Protein AF-A0A920BZ05-F1 (afdb_monomer_lite)

Foldseek 3Di:
DDPPPVPQPPVLVVQLVVLVVVLVVVVVVLVVCVVVDDPVVSVVSNVVSVVVSVVSNVVSVCCVVPVVVVVVVVVVVVVVVVVCCVVCVVPPPD

Secondary structure (DSSP, 8-state):
---------HHHHHHHHHHHHHHHHHHHHHHHGGGGS-HHHHHHHHHHHHHHHHHHHHHHHHIIIIIHHHHHHHHHHHHHHHHHHHHHTTT---

pLDDT: mean 74.0, std 17.45, range [32.94, 94.62]

Radius of gyration: 23.06 Å; chains: 1; bounding box: 42×27×77 Å

Sequence (94 aa):
MNLQHAEMSFKEIKLYLLGIVVIISLFLLSIIFGDFTTALLLLQYRLTMLVVGTVYFVGVYLYYTRISKISAAMMQDRMNDVIVILLNGKEYRR

Structure (mmCIF, N/CA/C/O backbone):
data_AF-A0A920BZ05-F1
#
_entry.id   AF-A0A920BZ05-F1
#
loop_
_atom_site.group_PDB
_atom_site.id
_atom_site.type_symbol
_atom_site.label_atom_id
_atom_site.label_alt_id
_atom_site.label_comp_id
_atom_site.label_asym_id
_atom_site.label_entity_id
_atom_site.label_seq_id
_atom_site.pdbx_PDB_ins_code
_atom_site.Cartn_x
_atom_site.Cartn_y
_atom_site.Cartn_z
_atom_site.occupancy
_atom_site.B_iso_or_equiv
_atom_site.auth_seq_id
_atom_site.auth_comp_id
_atom_site.auth_asym_id
_atom_site.auth_atom_id
_atom_site.pdbx_PDB_model_num
ATOM 1 N N . MET A 1 1 ? 25.363 -18.145 -3.268 1.00 43.38 1 MET A N 1
ATOM 2 C CA . MET A 1 1 ? 25.965 -16.804 -3.142 1.00 43.38 1 MET A CA 1
ATOM 3 C C . MET A 1 1 ? 25.696 -16.053 -4.437 1.00 43.38 1 MET A C 1
ATOM 5 O O . MET A 1 1 ? 26.311 -16.376 -5.438 1.00 43.38 1 MET A O 1
ATOM 9 N N . ASN A 1 2 ? 24.690 -15.176 -4.449 1.00 32.94 2 ASN A N 1
ATOM 10 C CA . ASN A 1 2 ? 24.685 -13.946 -5.246 1.00 32.94 2 ASN A CA 1
ATOM 11 C C . ASN A 1 2 ? 23.427 -13.157 -4.886 1.00 32.94 2 ASN A C 1
ATOM 13 O O . ASN A 1 2 ? 22.338 -1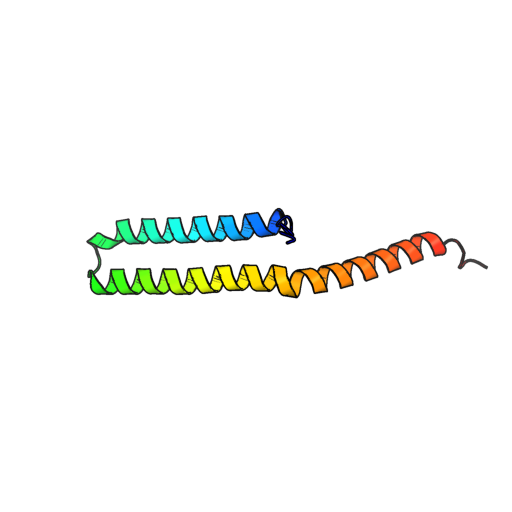3.392 -5.407 1.00 32.94 2 ASN A O 1
ATOM 17 N N . LEU A 1 3 ? 23.608 -12.263 -3.916 1.00 42.56 3 LEU A N 1
ATOM 18 C CA . LEU A 1 3 ? 22.704 -11.168 -3.611 1.00 42.56 3 LEU A CA 1
ATOM 19 C C . LEU A 1 3 ? 22.679 -10.256 -4.839 1.00 42.56 3 LEU A C 1
ATOM 21 O O . LEU A 1 3 ? 23.432 -9.292 -4.928 1.00 42.56 3 LEU A O 1
ATOM 25 N N . GLN A 1 4 ? 21.827 -10.577 -5.812 1.00 40.12 4 GLN A N 1
ATOM 26 C CA . GLN A 1 4 ? 21.338 -9.552 -6.717 1.00 40.12 4 GLN A CA 1
ATOM 27 C C . GLN A 1 4 ? 20.430 -8.658 -5.879 1.00 40.12 4 GLN A C 1
ATOM 29 O O . GLN A 1 4 ? 19.224 -8.879 -5.781 1.00 40.12 4 GLN A O 1
ATOM 34 N N . HIS A 1 5 ? 21.031 -7.658 -5.236 1.00 45.47 5 HIS A N 1
ATOM 35 C CA . HIS A 1 5 ? 20.327 -6.424 -4.944 1.00 45.47 5 HIS A CA 1
ATOM 36 C C . HIS A 1 5 ? 19.911 -5.862 -6.302 1.00 45.47 5 HIS A C 1
ATOM 38 O O . HIS A 1 5 ? 20.654 -5.118 -6.932 1.00 45.47 5 HIS A O 1
ATOM 44 N N . ALA A 1 6 ? 18.768 -6.325 -6.812 1.00 57.97 6 ALA A N 1
ATOM 45 C CA . ALA A 1 6 ? 18.102 -5.666 -7.913 1.00 57.97 6 ALA A CA 1
ATOM 46 C C . ALA A 1 6 ? 17.840 -4.247 -7.414 1.00 57.97 6 ALA A C 1
ATOM 48 O O . ALA A 1 6 ? 17.049 -4.062 -6.488 1.00 57.97 6 ALA A O 1
ATOM 49 N N . GLU A 1 7 ? 18.597 -3.280 -7.930 1.00 63.09 7 GLU A N 1
ATOM 50 C CA . GLU A 1 7 ? 18.393 -1.875 -7.613 1.00 63.09 7 GLU A CA 1
ATOM 51 C C . GLU A 1 7 ? 16.919 -1.558 -7.875 1.00 63.09 7 GLU A C 1
ATOM 53 O O . GLU A 1 7 ? 16.445 -1.637 -9.012 1.00 63.09 7 GLU A O 1
ATOM 58 N N . MET A 1 8 ? 16.165 -1.286 -6.804 1.00 65.88 8 MET A N 1
ATOM 59 C CA . MET A 1 8 ? 14.758 -0.924 -6.937 1.00 65.88 8 MET A CA 1
ATOM 60 C C . MET A 1 8 ? 14.673 0.353 -7.758 1.00 65.88 8 MET A C 1
ATOM 62 O O . MET A 1 8 ? 15.377 1.333 -7.496 1.00 65.88 8 MET A O 1
ATOM 66 N N . SER A 1 9 ? 13.776 0.362 -8.741 1.00 78.31 9 SER A N 1
ATOM 67 C CA . SER A 1 9 ? 13.562 1.560 -9.544 1.00 78.31 9 SER A CA 1
ATOM 68 C C . SER A 1 9 ? 13.116 2.713 -8.644 1.00 78.31 9 SER A C 1
ATOM 70 O O . SER A 1 9 ? 12.311 2.535 -7.731 1.00 78.31 9 SER A O 1
ATOM 72 N N . PHE A 1 10 ? 13.545 3.939 -8.941 1.00 78.94 10 PHE A N 1
ATOM 73 C CA . PHE A 1 10 ? 13.114 5.123 -8.190 1.00 78.94 10 PHE A CA 1
ATOM 74 C C . PHE A 1 10 ? 11.578 5.270 -8.131 1.00 78.94 10 PHE A C 1
ATOM 76 O O . PHE A 1 10 ? 11.026 5.789 -7.161 1.00 78.94 10 PHE A O 1
ATOM 83 N N . LYS A 1 11 ? 10.866 4.778 -9.156 1.00 79.00 11 LYS A N 1
ATOM 84 C CA . LYS A 1 11 ? 9.395 4.731 -9.181 1.00 79.00 11 LYS A CA 1
ATOM 85 C C . LYS A 1 11 ? 8.819 3.683 -8.224 1.00 79.00 11 LYS A C 1
ATOM 87 O O . LYS A 1 11 ? 7.798 3.945 -7.594 1.00 79.00 11 LYS A O 1
ATOM 92 N N . GLU A 1 12 ? 9.476 2.534 -8.100 1.00 79.19 12 GLU A N 1
ATOM 93 C CA . GLU A 1 12 ? 9.106 1.467 -7.169 1.00 79.19 12 GLU A CA 1
ATOM 94 C C . GLU A 1 12 ? 9.247 1.953 -5.723 1.00 79.19 12 GLU A C 1
ATOM 96 O O . GLU A 1 12 ? 8.287 1.898 -4.955 1.00 79.19 12 GLU A O 1
ATOM 101 N N . ILE A 1 13 ? 10.390 2.560 -5.390 1.00 86.00 13 ILE A N 1
ATOM 102 C CA . ILE A 1 13 ? 10.653 3.136 -4.063 1.00 86.00 13 ILE A CA 1
ATOM 103 C C . ILE A 1 13 ? 9.585 4.171 -3.691 1.00 86.00 13 ILE A C 1
ATOM 105 O O . ILE A 1 13 ? 9.064 4.150 -2.578 1.00 86.00 13 ILE A O 1
ATOM 109 N N . LYS A 1 14 ? 9.205 5.053 -4.626 1.00 87.50 14 LYS A N 1
ATOM 110 C CA . LYS A 1 14 ? 8.146 6.048 -4.393 1.00 87.50 14 LYS A CA 1
ATOM 111 C C . LYS A 1 14 ? 6.790 5.417 -4.074 1.00 87.50 14 LYS A C 1
ATOM 113 O O . LYS A 1 14 ? 6.087 5.930 -3.210 1.00 87.50 14 LYS A O 1
ATOM 118 N N . LEU A 1 15 ? 6.419 4.327 -4.746 1.00 88.44 15 LEU A N 1
ATOM 119 C CA . LEU A 1 15 ? 5.155 3.623 -4.497 1.00 88.44 15 LEU A CA 1
ATOM 120 C C . LEU A 1 15 ? 5.138 2.938 -3.128 1.00 88.44 15 LEU A C 1
ATOM 122 O O . LEU A 1 15 ? 4.117 2.988 -2.438 1.00 88.44 15 LEU A O 1
ATOM 126 N N . TYR A 1 16 ? 6.267 2.358 -2.711 1.00 88.75 16 TYR A N 1
ATOM 127 C CA . TYR A 1 16 ? 6.426 1.843 -1.350 1.00 88.75 16 TYR A CA 1
ATOM 128 C C . TYR A 1 16 ? 6.330 2.966 -0.312 1.00 88.75 16 TYR A C 1
ATOM 130 O O . TYR A 1 16 ? 5.572 2.845 0.649 1.00 88.75 16 TYR A O 1
ATOM 138 N N . LEU A 1 17 ? 7.032 4.083 -0.531 1.00 91.25 17 LEU A N 1
ATOM 139 C CA . LEU A 1 17 ? 7.013 5.238 0.368 1.00 91.25 17 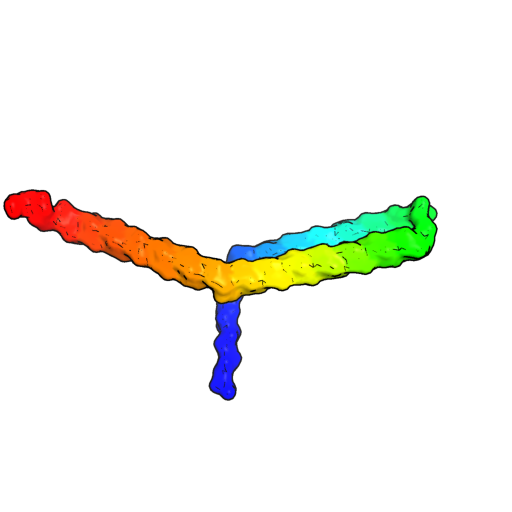LEU A CA 1
ATOM 140 C C . LEU A 1 17 ? 5.600 5.821 0.514 1.00 91.25 17 LEU A C 1
ATOM 142 O O . LEU A 1 17 ? 5.164 6.112 1.623 1.00 91.25 17 LEU A O 1
ATOM 146 N N . LEU A 1 18 ? 4.864 5.945 -0.593 1.00 91.56 18 LEU A N 1
ATOM 147 C CA . LEU A 1 18 ? 3.480 6.414 -0.588 1.00 91.56 18 LEU A CA 1
ATOM 148 C C . LEU A 1 18 ? 2.578 5.492 0.243 1.00 91.56 18 LEU A C 1
ATOM 150 O O . LEU A 1 18 ? 1.801 5.981 1.058 1.00 91.56 18 LEU A O 1
ATOM 154 N N . GLY A 1 19 ? 2.730 4.171 0.102 1.00 88.19 19 GLY A N 1
ATOM 155 C CA . GLY A 1 19 ? 2.006 3.200 0.928 1.00 88.19 19 GLY A CA 1
ATOM 156 C C . GLY A 1 19 ? 2.293 3.367 2.422 1.00 88.19 19 GLY A C 1
ATOM 157 O O . GLY A 1 19 ? 1.367 3.375 3.231 1.00 88.19 19 GLY A O 1
ATOM 158 N N . ILE A 1 20 ? 3.564 3.573 2.788 1.00 91.31 20 ILE A N 1
ATOM 159 C CA . ILE A 1 20 ? 3.975 3.824 4.178 1.00 91.31 20 ILE A CA 1
ATOM 160 C C . ILE A 1 20 ? 3.314 5.096 4.716 1.00 91.31 20 ILE A C 1
ATOM 162 O O . ILE A 1 20 ? 2.717 5.062 5.791 1.00 91.31 20 ILE A O 1
ATOM 166 N N . VAL A 1 21 ? 3.376 6.200 3.966 1.00 93.62 21 VAL A N 1
ATOM 167 C CA . VAL A 1 21 ? 2.768 7.477 4.370 1.00 93.62 21 VAL A CA 1
ATOM 168 C C . VAL A 1 21 ? 1.267 7.310 4.604 1.00 93.62 21 VAL A C 1
ATOM 170 O O . VAL A 1 21 ? 0.774 7.717 5.652 1.00 93.62 21 VAL A O 1
ATOM 173 N N . VAL A 1 22 ? 0.552 6.648 3.689 1.00 91.69 22 VAL A N 1
ATOM 174 C CA . VAL A 1 22 ? -0.897 6.421 3.815 1.00 91.69 22 VAL A CA 1
ATOM 175 C C . VAL A 1 22 ? -1.234 5.597 5.059 1.00 91.69 22 VAL A C 1
ATOM 177 O O . VAL A 1 22 ? -2.125 5.982 5.816 1.00 91.69 22 VAL A O 1
ATOM 180 N N . ILE A 1 23 ? -0.518 4.497 5.315 1.00 91.31 23 ILE A N 1
ATOM 181 C CA . ILE A 1 23 ? -0.765 3.653 6.496 1.00 91.31 23 ILE A CA 1
ATOM 182 C C . ILE A 1 23 ? -0.497 4.428 7.787 1.00 91.31 23 ILE A C 1
ATOM 184 O O . ILE A 1 23 ? -1.304 4.360 8.711 1.00 91.31 23 ILE A O 1
ATOM 188 N N . ILE A 1 24 ? 0.595 5.194 7.851 1.00 92.50 24 ILE A N 1
ATOM 189 C CA . ILE A 1 24 ? 0.916 6.020 9.021 1.00 92.50 24 ILE A CA 1
ATOM 190 C C . ILE A 1 24 ? -0.174 7.070 9.249 1.00 92.50 24 ILE A C 1
ATOM 192 O O . ILE A 1 24 ? -0.649 7.219 10.374 1.00 92.50 24 ILE A O 1
ATOM 196 N N . SER A 1 25 ? -0.618 7.766 8.200 1.00 91.56 25 SER A N 1
ATOM 197 C CA . SER A 1 25 ? -1.693 8.756 8.303 1.00 91.56 25 SER A CA 1
ATOM 198 C C . SER A 1 25 ? -2.999 8.134 8.799 1.00 91.56 25 SER A C 1
ATOM 200 O O . SER A 1 25 ? -3.627 8.676 9.706 1.00 91.56 25 SER A O 1
ATOM 202 N N . LEU A 1 26 ? -3.393 6.975 8.266 1.00 89.31 26 LEU A N 1
ATOM 203 C CA . LEU A 1 26 ? -4.598 6.272 8.712 1.00 89.31 26 LEU A CA 1
ATOM 204 C C . LEU A 1 26 ? -4.471 5.755 10.151 1.00 89.31 26 LEU A C 1
ATOM 206 O O . LEU A 1 26 ? -5.440 5.793 10.911 1.00 89.31 26 LEU A O 1
ATOM 210 N N . PHE A 1 27 ? -3.278 5.317 10.554 1.00 88.81 27 PHE A N 1
ATOM 211 C CA . PHE A 1 27 ? -3.014 4.902 11.926 1.00 88.81 27 PHE A CA 1
ATOM 212 C C . PHE A 1 27 ? -3.131 6.079 12.901 1.00 88.81 27 PHE A C 1
ATOM 214 O O . PHE A 1 27 ? -3.806 5.950 13.922 1.00 88.81 27 PHE A O 1
ATOM 221 N N . LEU A 1 28 ? -2.556 7.238 12.565 1.00 90.88 28 LEU A N 1
ATOM 222 C CA . LEU A 1 28 ? -2.687 8.469 13.350 1.00 90.88 28 LEU A CA 1
ATOM 223 C C . LEU A 1 28 ? -4.147 8.914 13.467 1.00 90.88 28 LEU A C 1
ATOM 225 O O . LEU A 1 28 ? -4.602 9.217 14.568 1.00 90.88 28 LEU A O 1
ATOM 229 N N . LEU A 1 29 ? -4.906 8.871 12.369 1.00 88.44 29 LEU A N 1
ATOM 230 C CA . LEU A 1 29 ? -6.345 9.133 12.402 1.00 88.44 29 LEU A CA 1
ATOM 231 C C . LEU A 1 29 ? -7.060 8.159 13.345 1.00 88.44 29 LEU A C 1
ATOM 233 O O . LEU A 1 29 ? -7.878 8.587 14.151 1.00 88.44 29 LEU A O 1
ATOM 237 N N . SER A 1 30 ? -6.705 6.871 13.325 1.00 86.81 30 SER A N 1
ATOM 238 C CA . SER A 1 30 ? -7.297 5.899 14.253 1.00 86.81 30 SER A CA 1
ATOM 239 C C . SER A 1 30 ? -7.017 6.223 15.723 1.00 86.81 30 SER A C 1
ATOM 241 O O . SER A 1 30 ? -7.839 5.913 16.573 1.00 86.81 30 SER A O 1
ATOM 243 N N . ILE A 1 31 ? -5.879 6.846 16.048 1.00 85.75 31 ILE A N 1
ATOM 244 C CA . ILE A 1 31 ? -5.585 7.283 17.419 1.00 85.75 31 ILE A CA 1
ATOM 245 C C . ILE A 1 31 ? -6.493 8.455 17.798 1.00 85.75 31 ILE A C 1
ATOM 247 O O . ILE A 1 31 ? -7.110 8.415 18.854 1.00 85.75 31 ILE A O 1
ATOM 251 N N . ILE A 1 32 ? -6.630 9.450 16.917 1.00 85.62 32 ILE A N 1
ATOM 252 C CA . ILE A 1 32 ? -7.456 10.645 17.157 1.00 85.62 32 ILE A CA 1
ATOM 253 C C . ILE A 1 32 ? -8.938 10.277 17.332 1.00 85.62 32 ILE A C 1
ATOM 255 O O . ILE A 1 32 ? -9.613 10.805 18.208 1.00 85.62 32 ILE A O 1
ATOM 259 N N . PHE A 1 33 ? -9.449 9.350 16.519 1.00 80.06 33 PHE A N 1
ATOM 260 C CA . PHE A 1 33 ? -10.839 8.886 16.596 1.00 80.06 33 PHE A CA 1
ATOM 261 C C . PHE A 1 33 ? -11.058 7.741 17.601 1.00 80.06 33 PHE A C 1
ATOM 263 O O . PHE A 1 33 ? -12.187 7.269 17.766 1.00 80.06 33 PHE A O 1
ATOM 270 N N . GLY A 1 34 ? -9.998 7.297 18.286 1.00 75.25 34 GLY A N 1
ATOM 271 C CA . GLY A 1 34 ? -10.056 6.221 19.273 1.00 75.25 34 GLY A CA 1
ATOM 272 C C . GLY A 1 34 ? -10.949 6.554 20.466 1.00 75.25 34 GLY A C 1
ATOM 273 O O . GLY A 1 34 ? -11.654 5.676 20.949 1.00 75.25 34 GLY A O 1
ATOM 274 N N . ASP A 1 35 ? -11.004 7.826 20.863 1.00 72.50 35 ASP A N 1
ATOM 275 C CA . ASP A 1 35 ? -11.812 8.279 22.003 1.00 72.50 35 ASP A CA 1
ATOM 276 C C . ASP A 1 35 ? -13.325 8.268 21.717 1.00 7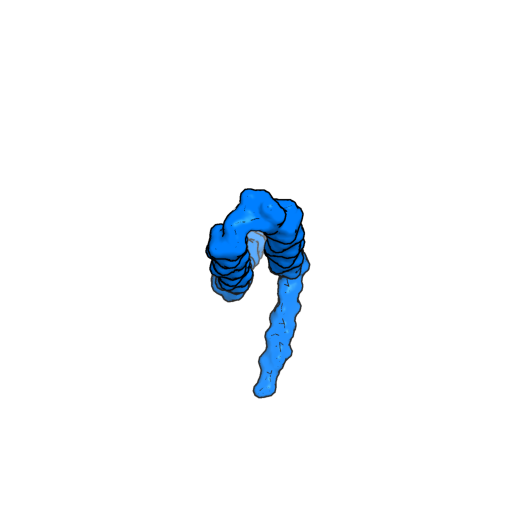2.50 35 ASP A C 1
ATOM 278 O O . ASP A 1 35 ? -14.137 8.203 22.638 1.00 72.50 35 ASP A O 1
ATOM 282 N N . PHE A 1 36 ? -13.722 8.291 20.439 1.00 75.69 36 PHE A N 1
ATOM 283 C CA . PHE A 1 36 ? -15.127 8.327 20.014 1.00 75.69 36 PHE A CA 1
ATOM 284 C C . PHE A 1 36 ? -15.702 6.947 19.674 1.00 75.69 36 PHE A C 1
ATOM 286 O O . PHE A 1 36 ? -16.886 6.832 19.356 1.00 75.69 36 PHE A O 1
ATOM 293 N N . THR A 1 37 ? -14.882 5.893 19.698 1.00 80.06 37 THR A N 1
ATOM 294 C CA . THR A 1 37 ? -15.269 4.556 19.235 1.00 80.06 37 THR A CA 1
ATOM 295 C C . THR A 1 37 ? -15.008 3.484 20.286 1.00 80.06 37 THR A C 1
ATOM 297 O O . THR A 1 37 ? -14.141 3.596 21.146 1.00 80.06 37 THR A O 1
ATOM 300 N N . THR A 1 38 ? -15.784 2.400 20.240 1.00 84.94 38 THR A N 1
ATOM 301 C CA . THR A 1 38 ? -15.585 1.261 21.141 1.00 84.94 38 THR A CA 1
ATOM 302 C C . THR A 1 38 ? -14.276 0.548 20.796 1.00 84.94 38 THR A C 1
ATOM 304 O O . THR A 1 38 ? -13.984 0.326 19.619 1.00 84.94 38 THR A O 1
ATOM 307 N N . ALA A 1 39 ? -13.526 0.099 21.808 1.00 83.75 39 ALA A N 1
ATOM 308 C CA . ALA A 1 39 ? -12.230 -0.568 21.626 1.00 83.75 39 ALA A CA 1
ATOM 309 C C . ALA A 1 39 ? -12.267 -1.740 20.619 1.00 83.75 39 ALA A C 1
ATOM 311 O O . ALA A 1 39 ? -11.304 -1.965 19.885 1.00 83.75 39 ALA A O 1
ATOM 312 N N . LEU A 1 40 ? -13.397 -2.453 20.541 1.00 86.31 40 LEU A N 1
ATOM 313 C CA . LEU A 1 40 ? -13.606 -3.551 19.596 1.00 86.31 40 LEU A CA 1
ATOM 314 C C . LEU A 1 40 ? -13.623 -3.086 18.128 1.00 86.31 40 LEU A C 1
ATOM 316 O O . LEU A 1 40 ? -12.975 -3.699 17.281 1.00 86.31 40 LEU A O 1
ATOM 320 N N . LEU A 1 41 ? -14.332 -1.994 17.826 1.00 85.94 41 LEU A N 1
ATOM 321 C CA . LEU A 1 41 ? -14.406 -1.430 16.473 1.00 85.94 41 LEU A CA 1
ATOM 322 C C . LEU A 1 41 ? -13.056 -0.852 16.048 1.00 85.94 41 LEU A C 1
ATOM 324 O O . LEU A 1 41 ? -12.630 -1.034 14.908 1.00 85.94 41 LEU A O 1
ATOM 328 N N . LEU A 1 42 ? -12.341 -0.228 16.985 1.00 86.88 42 LEU A N 1
ATOM 329 C CA . LEU A 1 42 ? -11.002 0.296 16.741 1.00 86.88 42 LEU A CA 1
ATOM 330 C C . LEU A 1 42 ? -10.010 -0.820 16.377 1.00 86.88 42 LEU A C 1
ATOM 332 O O . LEU A 1 42 ? -9.200 -0.668 15.459 1.00 86.88 42 LEU A O 1
ATOM 336 N N . LEU A 1 43 ? -10.092 -1.962 17.068 1.00 87.88 43 LEU A N 1
ATOM 337 C CA . LEU A 1 43 ? -9.280 -3.139 16.769 1.00 87.88 43 LEU A CA 1
ATOM 338 C C . LEU A 1 43 ? -9.598 -3.703 15.378 1.00 87.88 43 LEU A C 1
ATOM 340 O O . LEU A 1 43 ? -8.675 -3.968 14.608 1.00 87.88 43 LEU A O 1
ATOM 344 N N . GLN A 1 44 ? -10.884 -3.849 15.040 1.00 89.69 44 GLN A N 1
ATOM 345 C CA . GLN A 1 44 ? -11.311 -4.314 13.716 1.00 89.69 44 GLN A CA 1
ATOM 346 C C . GLN A 1 44 ? -10.794 -3.392 12.610 1.00 89.69 44 GLN A C 1
ATOM 348 O O . GLN A 1 44 ? -10.210 -3.875 11.643 1.00 89.69 44 GLN A O 1
ATOM 353 N N . TYR A 1 45 ? -10.912 -2.074 12.790 1.00 89.19 45 TYR A N 1
ATOM 354 C CA . TYR A 1 45 ? -10.414 -1.089 11.835 1.00 89.19 45 TYR A CA 1
ATOM 355 C C . TYR A 1 45 ? -8.896 -1.215 11.619 1.00 89.19 45 TYR A C 1
ATOM 357 O O . TYR A 1 45 ? -8.420 -1.273 10.482 1.00 89.19 45 TYR A O 1
ATOM 365 N N . ARG A 1 46 ? -8.117 -1.351 12.700 1.00 88.38 46 ARG A N 1
ATOM 366 C CA . ARG A 1 46 ? -6.659 -1.552 12.623 1.00 88.38 46 ARG A CA 1
ATOM 367 C C . ARG A 1 46 ? -6.279 -2.854 11.923 1.00 88.38 46 ARG A C 1
ATOM 369 O O . ARG A 1 46 ? -5.378 -2.846 11.088 1.00 88.38 46 ARG A O 1
ATOM 376 N N . LEU A 1 47 ? -6.990 -3.944 12.206 1.00 90.31 47 LEU A N 1
ATOM 377 C CA . LEU A 1 47 ? -6.806 -5.220 11.512 1.00 90.31 47 LEU A CA 1
ATOM 378 C C . LEU A 1 47 ? -7.113 -5.101 10.018 1.00 90.31 47 LEU A C 1
ATOM 380 O O . LEU A 1 47 ? -6.311 -5.541 9.198 1.00 90.31 47 LEU A O 1
ATOM 384 N N . THR A 1 48 ? -8.217 -4.451 9.644 1.00 91.25 48 THR A N 1
ATOM 385 C CA . THR A 1 48 ? -8.545 -4.236 8.229 1.00 91.25 48 THR A CA 1
ATOM 386 C C . THR A 1 48 ? -7.509 -3.369 7.523 1.00 91.25 48 THR A C 1
ATOM 388 O O . THR A 1 48 ? -7.118 -3.691 6.404 1.00 91.25 48 THR A O 1
ATOM 391 N N . MET A 1 49 ? -6.992 -2.327 8.183 1.00 89.75 49 MET A N 1
ATOM 392 C CA . MET A 1 49 ? -5.913 -1.502 7.634 1.00 89.75 49 MET A CA 1
ATOM 393 C C . MET A 1 49 ? -4.643 -2.312 7.383 1.00 89.75 49 MET A C 1
ATOM 395 O O . MET A 1 49 ? -4.020 -2.143 6.338 1.00 89.75 49 MET A O 1
ATOM 399 N N . LEU A 1 50 ? -4.271 -3.207 8.304 1.00 91.06 50 LEU A N 1
ATOM 400 C CA . LEU A 1 50 ? -3.120 -4.091 8.119 1.00 91.06 50 LEU A CA 1
ATOM 401 C C . LEU A 1 50 ? -3.316 -5.014 6.918 1.00 91.06 50 LEU A C 1
ATOM 403 O O . LEU A 1 50 ? -2.427 -5.096 6.077 1.00 91.06 50 LEU A O 1
ATOM 407 N N . VAL A 1 51 ? -4.487 -5.645 6.792 1.00 94.06 51 VAL A N 1
ATOM 408 C CA . VAL A 1 51 ? -4.796 -6.522 5.652 1.00 94.06 51 VAL A CA 1
ATOM 409 C C . VAL A 1 51 ? -4.716 -5.755 4.332 1.00 94.06 51 VAL A C 1
ATOM 411 O O . VAL A 1 51 ? -4.036 -6.199 3.408 1.00 94.06 51 VAL A O 1
ATOM 414 N N . VAL A 1 52 ? -5.347 -4.580 4.245 1.00 92.69 52 VAL A N 1
ATOM 415 C CA . VAL A 1 52 ? -5.299 -3.729 3.044 1.00 92.69 52 VAL A CA 1
ATOM 416 C C . VAL A 1 52 ? -3.864 -3.300 2.731 1.00 92.69 52 VAL A C 1
ATOM 418 O O . VAL A 1 52 ? -3.439 -3.379 1.578 1.00 92.69 52 VAL A O 1
ATOM 421 N N . GLY A 1 53 ? -3.093 -2.910 3.748 1.00 91.06 53 GLY A N 1
ATOM 422 C CA . GLY A 1 53 ? -1.686 -2.551 3.602 1.00 91.06 53 GLY A CA 1
ATOM 423 C C . GLY A 1 53 ? -0.840 -3.708 3.072 1.00 91.06 53 GLY A C 1
ATOM 424 O O . GLY A 1 53 ? -0.073 -3.531 2.127 1.00 91.06 53 GLY A O 1
ATOM 425 N N . THR A 1 54 ? -1.014 -4.915 3.615 1.00 91.81 54 THR A N 1
ATOM 426 C CA . THR A 1 54 ? -0.327 -6.118 3.131 1.00 91.81 54 THR A CA 1
ATOM 427 C C . THR A 1 54 ? -0.681 -6.411 1.676 1.00 91.81 54 THR A C 1
ATOM 429 O O . THR A 1 54 ? 0.222 -6.621 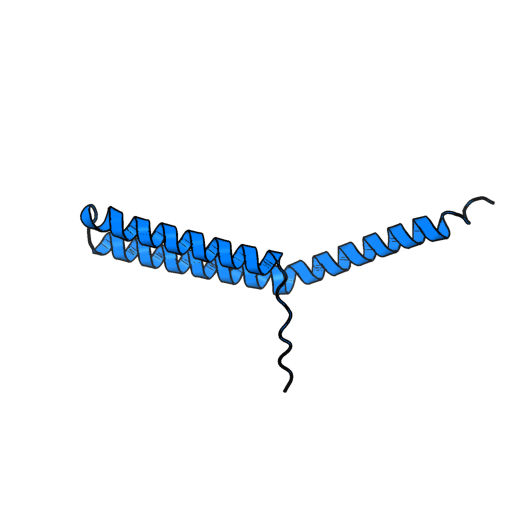0.868 1.00 91.81 54 THR A O 1
ATOM 432 N N . VAL A 1 55 ? -1.967 -6.370 1.311 1.00 94.62 55 VAL A N 1
ATOM 433 C CA . VAL A 1 55 ? -2.410 -6.588 -0.076 1.00 94.62 55 VAL A CA 1
ATOM 434 C C . VAL A 1 55 ? -1.806 -5.546 -1.019 1.00 94.62 55 VAL A C 1
ATOM 436 O O . VAL A 1 55 ? -1.327 -5.909 -2.092 1.00 94.62 55 VAL A O 1
ATOM 439 N N . TYR A 1 56 ?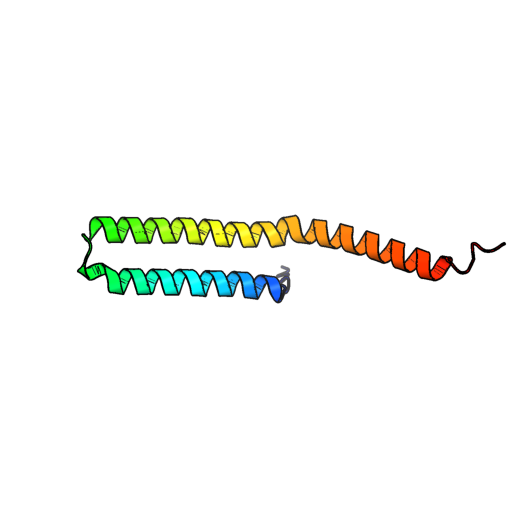 -1.755 -4.273 -0.613 1.00 93.19 56 TYR A N 1
ATOM 440 C CA . TYR A 1 56 ? -1.122 -3.209 -1.394 1.00 93.19 56 TYR A CA 1
ATOM 441 C C . TYR A 1 56 ? 0.365 -3.491 -1.642 1.00 93.19 56 TYR A C 1
ATOM 443 O O . TYR A 1 56 ? 0.804 -3.490 -2.792 1.00 93.19 56 TYR A O 1
ATOM 451 N N . PHE A 1 57 ? 1.142 -3.783 -0.594 1.00 90.62 57 PHE A N 1
ATOM 452 C CA . PHE A 1 57 ? 2.579 -4.033 -0.739 1.00 90.62 57 PHE A CA 1
ATOM 453 C C . PHE A 1 57 ? 2.882 -5.290 -1.554 1.00 90.62 57 PHE A C 1
ATOM 455 O O . PHE A 1 57 ? 3.778 -5.269 -2.398 1.00 90.62 57 PHE A O 1
ATOM 462 N N . VAL A 1 58 ? 2.104 -6.360 -1.369 1.00 90.81 58 VAL A N 1
ATOM 463 C CA . VAL A 1 58 ? 2.198 -7.563 -2.208 1.00 90.81 58 VAL A CA 1
ATOM 464 C C . VAL A 1 58 ? 1.860 -7.228 -3.663 1.00 90.81 58 VAL A C 1
ATOM 466 O O . VAL A 1 58 ? 2.554 -7.680 -4.571 1.00 90.81 58 VAL A O 1
ATOM 469 N N . GLY A 1 59 ? 0.848 -6.393 -3.903 1.00 89.25 59 GLY A N 1
ATOM 470 C CA . GLY A 1 59 ? 0.483 -5.920 -5.237 1.00 89.25 59 GLY A CA 1
ATOM 471 C C . GLY A 1 59 ? 1.608 -5.141 -5.921 1.00 89.25 59 GLY A C 1
ATOM 472 O O . GLY A 1 59 ? 1.953 -5.448 -7.062 1.00 89.25 59 GLY A O 1
ATOM 473 N N . VAL A 1 60 ? 2.229 -4.185 -5.221 1.00 87.19 60 VAL A N 1
ATOM 474 C CA . VAL A 1 60 ? 3.388 -3.427 -5.729 1.00 87.19 60 VAL A CA 1
ATOM 475 C C . VAL A 1 60 ? 4.543 -4.374 -6.061 1.00 87.19 60 VAL A C 1
ATOM 477 O O . VAL A 1 60 ? 5.110 -4.293 -7.154 1.00 87.19 60 VAL A O 1
ATOM 480 N N . TYR A 1 61 ? 4.841 -5.320 -5.169 1.00 86.25 61 TYR A N 1
ATOM 481 C CA . TYR A 1 61 ? 5.887 -6.316 -5.380 1.00 86.25 61 TYR A CA 1
ATOM 482 C C . TYR A 1 61 ? 5.629 -7.178 -6.621 1.00 86.25 61 TYR A C 1
ATOM 484 O O . TYR A 1 61 ? 6.514 -7.340 -7.465 1.00 86.25 61 TYR A O 1
ATOM 492 N N . LEU A 1 62 ? 4.414 -7.713 -6.772 1.00 86.00 62 LEU A N 1
ATOM 493 C CA . LEU A 1 62 ? 4.044 -8.530 -7.927 1.00 86.00 62 LEU A CA 1
ATOM 494 C C . LEU A 1 62 ? 4.062 -7.714 -9.223 1.00 86.00 62 LEU A C 1
ATOM 496 O O . LEU A 1 62 ? 4.552 -8.208 -10.240 1.00 86.00 62 LEU A O 1
ATOM 500 N N . TYR A 1 63 ? 3.599 -6.463 -9.192 1.00 84.75 63 TYR A N 1
ATOM 501 C CA . TYR A 1 63 ? 3.617 -5.572 -10.349 1.00 84.75 63 TYR A CA 1
ATOM 502 C C . TYR A 1 63 ? 5.043 -5.336 -10.860 1.00 84.75 63 TYR A C 1
ATOM 504 O O . TYR A 1 63 ? 5.323 -5.551 -12.041 1.00 84.75 63 TYR A O 1
ATOM 512 N N . TYR A 1 64 ? 5.985 -4.973 -9.988 1.00 78.69 64 TYR A N 1
ATOM 513 C CA . TYR A 1 64 ? 7.364 -4.735 -10.422 1.00 78.69 64 TYR A CA 1
ATOM 514 C C . TYR A 1 64 ? 8.108 -6.027 -10.762 1.00 78.69 64 TYR A C 1
ATOM 516 O O . TYR A 1 64 ? 8.832 -6.067 -11.759 1.00 78.69 64 TYR A O 1
ATOM 524 N N . THR A 1 65 ? 7.864 -7.108 -10.020 1.00 76.06 65 THR A N 1
ATOM 525 C CA . THR A 1 65 ? 8.554 -8.386 -10.231 1.00 76.06 65 THR A CA 1
ATOM 526 C C . THR A 1 65 ? 8.088 -9.109 -11.497 1.00 76.06 65 THR A C 1
ATOM 528 O O . THR A 1 65 ? 8.913 -9.707 -12.192 1.00 76.06 65 THR A O 1
ATOM 531 N N . ARG A 1 66 ? 6.784 -9.083 -11.808 1.00 70.31 66 ARG A N 1
ATOM 532 C CA . ARG A 1 66 ? 6.188 -9.852 -12.915 1.00 70.31 66 ARG A CA 1
ATOM 533 C C . ARG A 1 66 ? 5.796 -8.992 -14.110 1.00 70.31 66 ARG A C 1
ATOM 535 O O . ARG A 1 66 ? 6.054 -9.399 -15.236 1.00 70.31 66 ARG A O 1
ATOM 542 N N . ILE A 1 67 ? 5.191 -7.827 -13.887 1.00 66.06 67 ILE A N 1
ATOM 543 C CA . ILE A 1 67 ? 4.578 -7.030 -14.961 1.00 66.06 67 ILE A CA 1
ATOM 544 C C . ILE A 1 67 ? 5.586 -6.047 -15.563 1.00 66.06 67 ILE A C 1
ATOM 546 O O . ILE A 1 67 ? 5.676 -5.948 -16.785 1.00 66.06 67 ILE A O 1
ATOM 550 N N . SER A 1 68 ? 6.409 -5.377 -14.747 1.00 61.41 68 SER A N 1
ATOM 551 C CA . SER A 1 68 ? 7.356 -4.379 -15.273 1.00 61.41 68 SER A CA 1
ATOM 552 C C . SER A 1 68 ? 8.395 -4.975 -16.232 1.00 61.41 68 SER A C 1
ATOM 554 O O . SER A 1 68 ? 8.763 -4.328 -17.209 1.00 61.41 68 SER A O 1
ATOM 556 N N . LYS A 1 69 ? 8.795 -6.238 -16.021 1.00 58.72 69 LYS A N 1
ATOM 557 C CA . LYS A 1 69 ? 9.727 -6.958 -16.905 1.00 58.72 69 LYS A CA 1
ATOM 558 C C . LYS A 1 69 ? 9.131 -7.241 -18.287 1.00 58.72 69 LYS A C 1
ATOM 560 O O . LYS A 1 69 ? 9.843 -7.145 -19.280 1.00 58.72 69 LYS A O 1
ATOM 565 N N . ILE A 1 70 ? 7.832 -7.538 -18.356 1.00 59.31 70 ILE A N 1
ATOM 566 C CA . ILE A 1 70 ? 7.115 -7.781 -19.619 1.00 59.31 70 ILE A CA 1
ATOM 567 C C . ILE A 1 70 ? 6.956 -6.464 -20.389 1.00 59.31 70 ILE A C 1
ATOM 569 O O . ILE A 1 70 ? 7.229 -6.401 -21.586 1.00 59.31 70 ILE A O 1
ATOM 573 N N . SER A 1 71 ? 6.582 -5.390 -19.690 1.00 54.59 71 SER A N 1
ATOM 574 C CA . SER A 1 71 ? 6.408 -4.066 -20.296 1.00 54.59 71 SER A CA 1
ATOM 575 C C . SER A 1 71 ? 7.727 -3.451 -20.769 1.00 54.59 71 SER A C 1
ATOM 577 O O . SER A 1 71 ? 7.749 -2.804 -21.813 1.00 54.59 71 SER A O 1
ATOM 579 N N . ALA A 1 72 ? 8.829 -3.666 -20.041 1.00 57.66 72 ALA A N 1
ATOM 580 C CA . ALA A 1 72 ? 10.159 -3.215 -20.448 1.00 57.66 72 ALA A CA 1
ATOM 581 C C . ALA A 1 72 ? 10.646 -3.932 -21.716 1.00 57.66 72 ALA A C 1
ATOM 583 O O . ALA A 1 72 ? 11.144 -3.269 -22.621 1.00 57.66 72 ALA A O 1
ATOM 584 N N . ALA A 1 73 ? 10.431 -5.249 -21.826 1.00 57.06 73 ALA A N 1
ATOM 585 C CA . ALA A 1 73 ? 10.766 -6.005 -23.033 1.00 57.06 73 ALA A CA 1
ATOM 586 C C . ALA A 1 73 ? 9.959 -5.527 -24.256 1.00 57.06 73 ALA A C 1
ATOM 588 O O . ALA A 1 73 ? 10.539 -5.245 -25.299 1.00 57.06 73 ALA A O 1
ATOM 589 N N . MET A 1 74 ? 8.643 -5.315 -24.110 1.00 57.16 74 MET A N 1
ATOM 590 C CA . MET A 1 74 ? 7.809 -4.788 -25.202 1.00 57.16 74 MET A CA 1
ATOM 591 C C . MET A 1 74 ? 8.137 -3.337 -25.586 1.00 57.16 74 MET A C 1
ATOM 593 O O . MET A 1 74 ? 8.042 -2.978 -26.760 1.00 57.16 74 MET A O 1
ATOM 597 N N . MET A 1 75 ? 8.489 -2.475 -24.622 1.00 56.31 75 MET A N 1
ATOM 598 C CA . MET A 1 75 ? 8.916 -1.102 -24.922 1.00 56.31 75 MET A CA 1
ATOM 599 C C . MET A 1 75 ? 10.279 -1.067 -25.611 1.00 56.31 75 MET A C 1
ATOM 601 O O . MET A 1 75 ? 10.463 -0.259 -26.519 1.00 56.31 75 MET A O 1
ATOM 605 N N . GLN A 1 76 ? 11.211 -1.935 -25.210 1.00 57.19 76 GLN A N 1
ATOM 606 C CA . GLN A 1 76 ? 12.527 -2.023 -25.831 1.00 57.19 76 GLN A CA 1
ATOM 607 C C . GLN A 1 76 ? 12.441 -2.546 -27.268 1.00 57.19 76 GLN A C 1
ATOM 609 O O . GLN A 1 76 ? 13.061 -1.944 -28.139 1.00 57.19 76 GLN A O 1
ATOM 614 N N . ASP A 1 77 ? 11.619 -3.564 -27.544 1.00 57.00 77 ASP A N 1
ATOM 615 C CA . ASP A 1 77 ? 11.376 -4.036 -28.916 1.00 57.00 77 ASP A CA 1
ATOM 616 C C . ASP A 1 77 ? 10.767 -2.935 -29.792 1.00 57.00 77 ASP A C 1
ATOM 618 O O . ASP A 1 77 ? 11.262 -2.668 -30.885 1.00 57.00 77 ASP A O 1
ATOM 622 N N . ARG A 1 78 ? 9.764 -2.199 -29.288 1.00 58.44 78 ARG A N 1
ATOM 623 C CA . ARG A 1 78 ? 9.185 -1.069 -30.036 1.00 58.44 78 ARG A CA 1
ATOM 624 C C . ARG A 1 78 ? 10.172 0.075 -30.260 1.00 58.44 78 ARG A C 1
ATOM 626 O O . ARG A 1 78 ? 10.146 0.690 -31.321 1.00 58.44 78 ARG A O 1
ATOM 633 N N . MET A 1 79 ? 11.019 0.398 -29.282 1.00 54.41 79 MET A N 1
ATOM 634 C CA . MET A 1 79 ? 12.062 1.412 -29.466 1.00 54.41 79 MET A CA 1
ATOM 635 C C . MET A 1 79 ? 13.128 0.951 -30.456 1.00 54.41 79 MET A C 1
ATOM 637 O O . MET A 1 79 ? 13.562 1.759 -31.271 1.00 54.41 79 MET A O 1
ATOM 641 N N . ASN A 1 80 ? 13.529 -0.320 -30.416 1.00 56.97 80 ASN A N 1
ATOM 642 C CA . ASN A 1 80 ? 14.493 -0.877 -31.355 1.00 56.97 80 ASN A CA 1
ATOM 643 C C . ASN A 1 80 ? 13.938 -0.854 -32.787 1.00 56.97 80 ASN A C 1
ATOM 645 O O . ASN A 1 80 ? 14.626 -0.376 -33.681 1.00 56.97 80 ASN A O 1
ATOM 649 N N . ASP A 1 81 ? 12.672 -1.227 -32.995 1.00 55.69 81 ASP A N 1
ATOM 650 C CA . ASP A 1 81 ? 12.003 -1.108 -34.299 1.00 55.69 81 ASP A CA 1
ATOM 651 C C . ASP A 1 81 ? 11.935 0.345 -34.792 1.00 55.69 81 ASP A C 1
ATOM 653 O O . ASP A 1 81 ? 12.246 0.623 -35.948 1.00 55.69 81 ASP A O 1
ATOM 657 N N . VAL A 1 82 ? 11.592 1.309 -33.930 1.00 58.25 82 VAL A N 1
ATOM 658 C CA . VAL A 1 82 ? 11.566 2.736 -34.310 1.00 58.25 82 VAL A CA 1
ATOM 659 C C . VAL A 1 82 ? 12.967 3.257 -34.652 1.00 58.25 82 VAL A C 1
ATOM 661 O O . VAL A 1 82 ? 13.124 4.010 -35.613 1.00 58.25 82 VAL A O 1
ATOM 664 N N . ILE A 1 83 ? 13.994 2.847 -33.906 1.00 57.78 83 ILE A N 1
ATOM 665 C CA . ILE A 1 83 ? 15.392 3.212 -34.168 1.00 57.78 83 ILE A CA 1
ATOM 666 C C . ILE A 1 83 ? 15.874 2.582 -35.481 1.00 57.78 83 ILE A C 1
ATOM 668 O O . ILE A 1 83 ? 16.488 3.274 -36.291 1.00 57.78 83 ILE A O 1
ATOM 672 N N . VAL A 1 84 ? 15.545 1.315 -35.739 1.00 57.41 84 VAL A N 1
ATOM 673 C CA . VAL A 1 84 ? 15.856 0.628 -36.999 1.00 57.41 84 VAL A CA 1
ATOM 674 C C . VAL A 1 84 ? 15.138 1.296 -38.171 1.00 57.41 84 VAL A C 1
ATOM 676 O O . VAL A 1 84 ? 15.7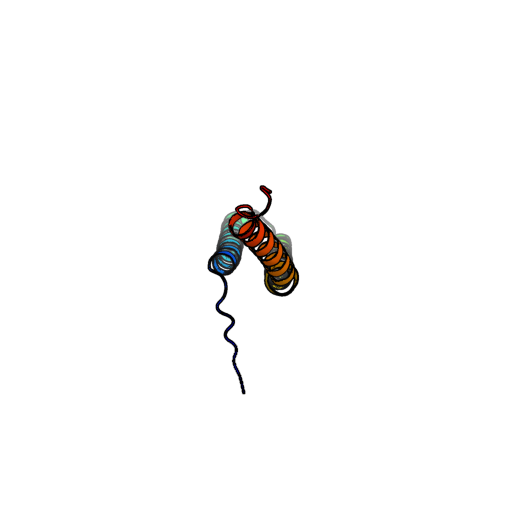63 1.506 -39.202 1.00 57.41 84 VAL A O 1
ATOM 679 N N . ILE A 1 85 ? 13.883 1.727 -38.031 1.00 57.41 85 ILE A N 1
ATOM 680 C CA . ILE A 1 85 ? 13.159 2.454 -39.088 1.00 57.41 85 ILE A CA 1
ATOM 681 C C . ILE A 1 85 ? 13.737 3.860 -39.312 1.00 57.41 85 ILE A C 1
ATOM 683 O O . ILE A 1 85 ? 13.792 4.316 -40.449 1.00 57.41 85 ILE A O 1
ATOM 687 N N . LEU A 1 86 ? 14.212 4.556 -38.277 1.00 55.41 86 LEU A N 1
ATOM 688 C CA . LEU A 1 86 ? 14.860 5.867 -38.431 1.00 55.41 86 LEU A CA 1
ATOM 689 C C . LEU A 1 86 ? 16.275 5.768 -39.027 1.00 55.41 86 LEU A C 1
ATOM 691 O O . LEU A 1 86 ? 16.679 6.662 -39.769 1.00 55.41 86 LEU A O 1
ATOM 695 N N . LEU A 1 87 ? 17.014 4.689 -38.742 1.00 54.62 87 LEU A N 1
ATOM 696 C CA . LEU A 1 87 ? 18.350 4.432 -39.296 1.00 54.62 87 LEU A CA 1
ATOM 697 C C . LEU A 1 87 ? 18.299 3.832 -40.715 1.00 54.62 87 LEU A C 1
ATOM 699 O O . LEU A 1 87 ? 19.050 4.289 -41.573 1.00 54.62 87 LEU A O 1
ATOM 703 N N . ASN A 1 88 ? 17.388 2.889 -41.000 1.00 55.88 88 ASN A N 1
ATOM 704 C CA . ASN A 1 88 ? 17.188 2.291 -42.336 1.00 55.88 88 ASN A CA 1
ATOM 705 C C . ASN A 1 88 ? 16.176 3.040 -43.219 1.00 55.88 88 ASN A C 1
ATOM 707 O O . ASN A 1 88 ? 16.117 2.809 -44.425 1.00 55.88 88 ASN A O 1
ATOM 711 N N . GLY A 1 89 ? 15.413 3.991 -42.677 1.00 45.31 89 GLY A N 1
ATOM 712 C CA . GLY A 1 89 ? 14.486 4.841 -43.438 1.00 45.31 89 GLY A CA 1
ATOM 713 C C . GLY A 1 89 ? 15.172 5.776 -44.438 1.00 45.31 89 GLY A C 1
ATOM 714 O O . GLY A 1 89 ? 14.497 6.478 -45.189 1.00 45.31 89 GLY A O 1
ATOM 715 N N . LYS A 1 90 ? 16.510 5.776 -44.480 1.00 47.00 90 LYS A N 1
ATOM 716 C CA . LYS A 1 90 ? 17.295 6.461 -45.506 1.00 47.00 90 LYS A CA 1
ATOM 717 C C . LYS A 1 90 ? 17.572 5.608 -46.751 1.00 47.00 90 LYS A C 1
ATOM 719 O O . LYS A 1 90 ? 17.975 6.182 -47.758 1.00 47.00 90 LYS A O 1
ATOM 724 N N . GLU A 1 91 ? 17.322 4.296 -46.722 1.00 48.84 91 GLU A N 1
ATOM 725 C CA . GLU A 1 91 ? 17.578 3.407 -47.870 1.00 48.84 91 GLU A CA 1
ATOM 726 C C . GLU A 1 91 ? 16.322 2.992 -48.647 1.00 48.84 91 GLU A C 1
ATOM 728 O O . GLU A 1 91 ? 16.433 2.570 -49.793 1.00 48.84 91 GLU A O 1
ATOM 733 N N . TYR A 1 92 ? 15.110 3.221 -48.131 1.00 47.88 92 TYR A N 1
ATOM 734 C CA . TYR A 1 92 ? 13.866 2.925 -48.865 1.00 47.88 92 TYR A CA 1
ATOM 735 C C . TYR A 1 92 ? 13.449 4.038 -49.846 1.00 47.88 92 TYR A C 1
ATOM 737 O O . TYR A 1 92 ? 12.282 4.418 -49.958 1.00 47.88 92 TYR A O 1
ATOM 745 N N . ARG A 1 93 ? 14.427 4.608 -50.557 1.00 39.97 93 ARG A N 1
ATOM 746 C CA . ARG A 1 93 ? 14.188 5.532 -51.672 1.00 39.97 93 ARG A CA 1
ATOM 747 C C . ARG A 1 93 ? 15.156 5.276 -52.830 1.00 39.97 93 ARG A C 1
ATOM 749 O O . ARG A 1 93 ? 15.873 6.185 -53.242 1.00 39.97 93 ARG A O 1
ATOM 756 N N . ARG A 1 94 ? 15.136 4.056 -53.371 1.00 39.97 94 ARG A N 1
ATOM 757 C CA . ARG A 1 94 ? 15.145 3.769 -54.817 1.00 39.97 94 ARG A CA 1
ATOM 758 C C . ARG A 1 94 ? 14.888 2.297 -55.090 1.00 39.97 94 ARG A C 1
ATOM 760 O O . ARG A 1 94 ? 15.534 1.468 -54.424 1.00 39.97 94 ARG A O 1
#